Protein AF-A0A9E6ERD6-F1 (afdb_monomer_lite)

Foldseek 3Di:
DPPPQPLLVQLVCCCPVVVDQSVVSNVVSVVVSVVVVVVVVVVCVVVVVDPCVPVVVVVVVVVVVVVVVVVVVVVDDSVVVVVVSVVSVVVVVVVVVVVVVPD

Structure (mmCIF, N/CA/C/O backbone):
data_AF-A0A9E6ERD6-F1
#
_entry.id   AF-A0A9E6ERD6-F1
#
loop_
_atom_site.group_PDB
_atom_site.id
_atom_site.type_symbol
_atom_site.label_atom_id
_atom_site.label_alt_id
_atom_site.label_comp_id
_atom_site.label_asym_id
_atom_site.label_entity_id
_atom_site.label_seq_id
_atom_site.pdbx_PDB_ins_code
_atom_site.Cartn_x
_atom_site.Cartn_y
_atom_site.Cartn_z
_atom_site.occupancy
_atom_site.B_iso_or_equiv
_atom_site.auth_seq_id
_atom_site.auth_comp_id
_atom_site.auth_asym_id
_atom_site.auth_atom_id
_atom_site.pdbx_PDB_model_num
ATOM 1 N N . MET A 1 1 ? -5.724 -8.792 -17.850 1.00 39.31 1 MET A 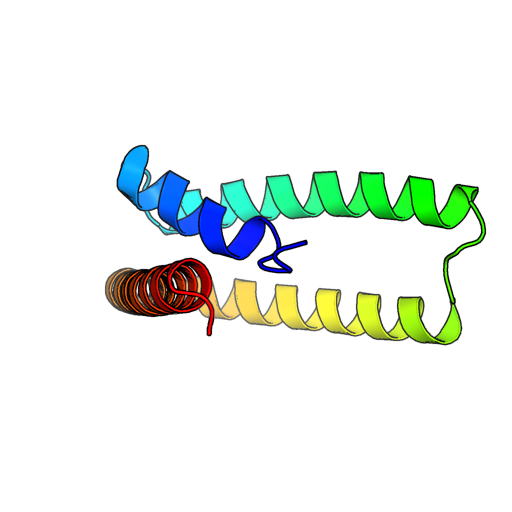N 1
ATOM 2 C CA . MET A 1 1 ? -5.350 -9.133 -16.458 1.00 39.31 1 MET A CA 1
ATOM 3 C C . MET A 1 1 ? -6.011 -8.114 -15.550 1.00 39.31 1 MET A C 1
ATOM 5 O O . MET A 1 1 ? -5.833 -6.923 -15.783 1.00 39.31 1 MET A O 1
ATOM 9 N N . PHE A 1 2 ? -6.855 -8.533 -14.608 1.00 36.06 2 PHE A N 1
ATOM 10 C CA . PHE A 1 2 ? -7.440 -7.600 -13.646 1.00 36.06 2 PHE A CA 1
ATOM 11 C C . PHE A 1 2 ? -6.293 -7.012 -12.821 1.00 36.06 2 PHE A C 1
ATOM 13 O O . PHE A 1 2 ? -5.783 -7.665 -11.922 1.00 36.06 2 PHE A O 1
ATOM 20 N N . GLY A 1 3 ? -5.870 -5.789 -13.150 1.00 41.66 3 GLY A N 1
ATOM 21 C CA . GLY A 1 3 ? -4.893 -4.995 -12.398 1.00 41.66 3 GLY A CA 1
ATOM 22 C C . GLY A 1 3 ? -5.404 -4.563 -11.020 1.00 41.66 3 GLY A C 1
ATOM 23 O O . GLY A 1 3 ? -5.067 -3.488 -10.542 1.00 41.66 3 GLY A O 1
ATOM 24 N N . MET A 1 4 ? -6.247 -5.377 -10.384 1.00 47.16 4 MET A N 1
ATOM 25 C CA . MET A 1 4 ? -6.425 -5.343 -8.945 1.00 47.16 4 MET A CA 1
ATOM 26 C C . MET A 1 4 ? -5.221 -6.087 -8.384 1.00 47.16 4 MET A C 1
ATOM 28 O O . MET A 1 4 ? -5.233 -7.311 -8.286 1.00 47.16 4 MET A O 1
ATOM 32 N N . GLY A 1 5 ? -4.138 -5.351 -8.113 1.00 54.72 5 GLY A N 1
ATOM 33 C CA . GLY A 1 5 ? -2.975 -5.912 -7.434 1.00 54.72 5 GLY A CA 1
ATOM 34 C C . GLY A 1 5 ? -3.444 -6.738 -6.238 1.00 54.72 5 GLY A C 1
ATOM 35 O O . GLY A 1 5 ? -4.340 -6.307 -5.510 1.00 54.72 5 GLY A O 1
ATOM 36 N N . ALA A 1 6 ? -2.873 -7.932 -6.069 1.00 55.00 6 ALA A N 1
ATOM 37 C CA . ALA A 1 6 ? -3.319 -8.936 -5.102 1.00 55.00 6 ALA A CA 1
ATOM 38 C C . ALA A 1 6 ? -3.574 -8.372 -3.687 1.00 55.00 6 ALA A C 1
ATOM 40 O O . ALA A 1 6 ? -4.420 -8.897 -2.967 1.00 55.00 6 ALA A O 1
ATOM 41 N N . GLY A 1 7 ? -2.914 -7.266 -3.315 1.00 57.03 7 GLY A N 1
ATOM 42 C CA . GLY A 1 7 ? -3.111 -6.527 -2.064 1.00 57.03 7 GLY A CA 1
ATOM 43 C C . GLY A 1 7 ? -4.524 -5.974 -1.819 1.00 57.03 7 GLY A C 1
ATOM 44 O O . GLY A 1 7 ? -4.964 -5.936 -0.675 1.00 57.03 7 GLY A O 1
ATOM 45 N 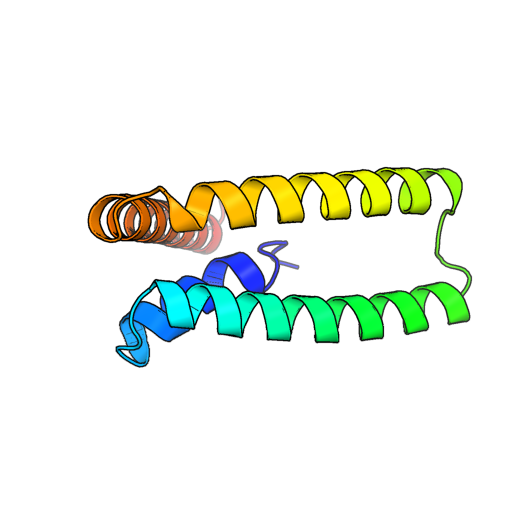N . GLY A 1 8 ? -5.265 -5.580 -2.863 1.00 59.62 8 GLY A N 1
ATOM 46 C CA . GLY A 1 8 ? -6.596 -4.975 -2.702 1.00 59.62 8 GLY A CA 1
ATOM 47 C C . GLY A 1 8 ? -7.670 -5.960 -2.229 1.00 59.62 8 GLY A C 1
ATOM 48 O O . GLY A 1 8 ? -8.580 -5.576 -1.501 1.00 59.62 8 GLY A O 1
ATOM 49 N N . ALA A 1 9 ? -7.545 -7.235 -2.607 1.00 64.38 9 ALA A N 1
ATOM 50 C CA . ALA A 1 9 ? -8.491 -8.291 -2.245 1.00 64.38 9 ALA A CA 1
ATOM 51 C C . ALA A 1 9 ? -8.015 -9.151 -1.060 1.00 64.38 9 ALA A C 1
ATOM 53 O O . ALA A 1 9 ? -8.839 -9.696 -0.333 1.00 64.38 9 ALA A O 1
ATOM 54 N N . THR A 1 10 ? -6.705 -9.256 -0.818 1.00 69.62 10 THR A N 1
ATOM 55 C CA . THR A 1 10 ? -6.163 -10.088 0.276 1.00 69.62 10 THR A CA 1
ATOM 56 C C . THR A 1 10 ? -6.503 -9.546 1.661 1.00 69.62 10 THR A C 1
ATOM 58 O O . THR A 1 10 ? -6.892 -10.326 2.525 1.00 69.62 10 THR A O 1
ATOM 61 N N . VAL A 1 11 ? -6.463 -8.226 1.867 1.00 69.62 11 VAL A N 1
ATOM 62 C CA . VAL A 1 11 ? -6.838 -7.609 3.155 1.00 69.62 11 VAL A CA 1
ATOM 63 C C . VAL A 1 11 ? -8.301 -7.908 3.531 1.00 69.62 11 VAL A C 1
ATOM 65 O O . VAL A 1 11 ? -8.544 -8.394 4.639 1.00 69.62 11 VAL A O 1
ATOM 68 N N . PRO A 1 12 ? -9.281 -7.692 2.629 1.00 67.12 12 PRO A N 1
ATOM 69 C CA . PRO A 1 12 ? -10.641 -8.193 2.778 1.00 67.12 12 PRO A CA 1
ATOM 70 C C . PRO A 1 12 ? -10.759 -9.662 3.130 1.00 67.12 12 PRO A C 1
ATOM 72 O O . PRO A 1 12 ? -11.475 -10.004 4.060 1.00 67.12 12 PRO A O 1
ATOM 75 N N . VAL A 1 13 ? -10.077 -10.524 2.378 1.00 71.44 13 VAL A N 1
ATOM 76 C CA . VAL A 1 13 ? -10.194 -11.975 2.502 1.00 71.44 13 VAL A CA 1
ATOM 77 C C . VAL A 1 13 ? -9.701 -12.411 3.877 1.00 71.44 13 VAL A C 1
ATOM 79 O O . VAL A 1 13 ? -10.414 -13.102 4.595 1.00 71.44 13 VAL A O 1
ATOM 82 N N . VAL A 1 14 ? -8.539 -11.927 4.313 1.00 69.00 14 VAL A N 1
ATOM 83 C CA . VAL A 1 14 ? -7.970 -12.307 5.613 1.00 69.00 14 VAL A CA 1
ATOM 84 C C . VAL A 1 14 ? -8.801 -11.756 6.784 1.00 69.00 14 VAL A C 1
ATOM 86 O O . VAL A 1 14 ? -8.965 -12.435 7.793 1.00 69.00 14 VAL A O 1
ATOM 89 N N . ASN A 1 15 ? -9.398 -10.568 6.662 1.00 71.31 15 ASN A N 1
ATOM 90 C CA . ASN A 1 15 ? -10.260 -10.036 7.725 1.00 71.31 15 ASN A CA 1
ATOM 91 C C . ASN A 1 15 ? -11.673 -10.655 7.732 1.00 71.31 15 ASN A C 1
ATOM 93 O O . ASN A 1 15 ? -12.211 -10.931 8.800 1.00 71.31 15 ASN A O 1
ATOM 97 N N . LEU A 1 16 ? -12.296 -10.838 6.563 1.00 63.44 16 LEU A N 1
ATOM 98 C CA . LEU A 1 16 ? -13.703 -11.238 6.441 1.00 63.44 16 LEU A CA 1
ATOM 99 C C . LEU A 1 16 ? -13.886 -12.764 6.448 1.00 63.44 16 LEU A C 1
ATOM 101 O O . LEU A 1 16 ? -14.846 -13.240 7.044 1.00 63.44 16 LEU A O 1
ATOM 105 N N . LEU A 1 17 ? -12.981 -13.523 5.812 1.00 66.56 17 LEU A N 1
ATOM 106 C CA . LEU A 1 17 ? -13.051 -14.993 5.758 1.00 66.56 17 LEU A CA 1
ATOM 107 C C . LEU A 1 17 ? -12.316 -15.661 6.924 1.00 66.56 17 LEU A C 1
ATOM 109 O O . LEU A 1 17 ? -12.810 -16.654 7.443 1.00 66.56 17 LEU A O 1
ATOM 113 N N . MET A 1 18 ? -11.156 -15.140 7.346 1.00 68.19 18 MET A N 1
ATOM 114 C CA . MET A 1 18 ? -10.363 -15.757 8.427 1.00 68.19 18 MET A CA 1
ATOM 115 C C . MET A 1 18 ? -10.624 -15.154 9.818 1.00 68.19 18 MET A C 1
ATOM 117 O O . MET A 1 18 ? -10.055 -15.623 10.798 1.00 68.19 18 MET A O 1
ATOM 121 N N . GLY A 1 19 ? -11.466 -14.118 9.934 1.00 65.44 19 GLY A N 1
ATOM 122 C CA . GLY A 1 19 ? -11.840 -13.510 11.221 1.00 65.44 19 GLY A CA 1
ATOM 123 C C . GLY A 1 19 ? -10.699 -12.798 11.963 1.00 65.44 19 GLY A C 1
ATOM 124 O O . GLY A 1 19 ? -10.850 -12.438 13.131 1.00 65.44 19 GLY A O 1
ATOM 125 N N . VAL A 1 20 ? -9.556 -12.588 11.304 1.00 70.31 20 VAL A N 1
ATOM 126 C CA . VAL A 1 20 ? -8.369 -11.955 11.891 1.00 70.31 20 VAL A CA 1
ATOM 127 C C . VAL A 1 20 ? -8.644 -10.462 12.112 1.00 70.31 20 VAL A C 1
ATOM 129 O O . VAL A 1 20 ? -9.186 -9.809 11.216 1.00 70.31 20 VAL A O 1
ATOM 132 N N . PRO A 1 21 ? -8.256 -9.874 13.264 1.00 70.56 21 PRO A N 1
ATOM 133 C CA . PRO A 1 21 ? -8.385 -8.438 13.480 1.00 70.56 21 PRO A CA 1
ATOM 134 C C . PRO A 1 21 ? -7.694 -7.659 12.357 1.00 70.56 21 PRO A C 1
ATOM 136 O O . PRO A 1 21 ? -6.589 -7.992 11.931 1.00 70.56 21 PRO A O 1
ATOM 139 N N . LEU A 1 22 ? -8.344 -6.586 11.903 1.00 67.06 22 LEU A N 1
ATOM 140 C CA . LEU A 1 22 ? -7.970 -5.819 10.711 1.00 67.06 22 LEU A CA 1
ATOM 141 C C . LEU A 1 22 ? -6.484 -5.410 10.684 1.00 67.06 22 LEU A C 1
ATOM 143 O O . LEU A 1 22 ? -5.845 -5.462 9.638 1.00 67.06 22 LEU A O 1
ATOM 147 N N . ASN A 1 23 ? -5.921 -5.064 11.845 1.00 66.69 23 ASN A N 1
ATOM 148 C CA . ASN A 1 23 ? -4.510 -4.696 11.987 1.00 66.69 23 ASN A CA 1
ATOM 149 C C . ASN A 1 23 ? -3.567 -5.846 11.581 1.00 66.69 23 ASN A C 1
ATOM 151 O O . ASN A 1 23 ? -2.568 -5.613 10.904 1.00 66.69 23 ASN A O 1
ATOM 155 N N . GLY A 1 24 ? -3.909 -7.087 11.944 1.00 70.25 24 GLY A N 1
ATOM 156 C CA . GLY A 1 24 ? -3.168 -8.286 11.548 1.00 70.25 24 GLY A CA 1
ATOM 157 C C . GLY A 1 24 ? -3.365 -8.620 10.071 1.00 70.25 24 GLY A C 1
ATOM 158 O O . GLY A 1 24 ? -2.396 -8.887 9.370 1.00 70.25 24 GLY A O 1
ATOM 159 N N . ALA A 1 25 ? -4.594 -8.507 9.561 1.00 72.00 25 ALA A N 1
ATOM 160 C CA . ALA A 1 25 ? -4.897 -8.774 8.153 1.00 72.00 25 ALA A CA 1
ATOM 161 C C . ALA A 1 25 ? -4.134 -7.846 7.185 1.00 72.00 25 ALA A C 1
ATOM 163 O O . ALA A 1 25 ? -3.644 -8.297 6.143 1.00 72.00 25 ALA A O 1
ATOM 164 N N . VAL A 1 26 ? -3.991 -6.560 7.537 1.00 72.38 26 VAL A N 1
ATOM 165 C CA . VAL A 1 26 ? -3.203 -5.595 6.753 1.00 72.38 26 VAL A CA 1
ATOM 166 C C . VAL A 1 26 ? -1.712 -5.931 6.800 1.00 72.38 26 VAL A C 1
ATOM 168 O O . VAL A 1 26 ? -1.060 -5.937 5.755 1.00 72.38 26 VAL A O 1
ATOM 171 N N . ALA A 1 27 ? -1.180 -6.265 7.979 1.00 74.75 27 ALA A N 1
ATOM 172 C CA . ALA A 1 27 ? 0.226 -6.633 8.133 1.00 74.75 27 ALA A CA 1
ATOM 173 C C . ALA A 1 27 ? 0.581 -7.898 7.331 1.00 74.75 27 ALA A C 1
ATOM 175 O O . ALA A 1 27 ? 1.546 -7.895 6.565 1.00 74.75 27 ALA A O 1
ATOM 176 N N . THR A 1 28 ? -0.233 -8.953 7.438 1.00 79.88 28 THR A N 1
ATOM 177 C CA . THR A 1 28 ? -0.024 -10.212 6.707 1.00 79.88 28 THR A CA 1
ATOM 178 C C . THR A 1 28 ? -0.096 -10.005 5.193 1.00 79.88 28 THR A C 1
ATOM 180 O O . THR A 1 28 ? 0.761 -10.498 4.462 1.00 79.88 28 THR A O 1
ATOM 183 N N . SER A 1 29 ? -1.064 -9.225 4.702 1.00 76.00 29 SER A N 1
ATOM 184 C CA . SER A 1 29 ? -1.201 -8.958 3.261 1.00 76.00 29 SER A CA 1
ATOM 185 C C . SER A 1 29 ? -0.050 -8.107 2.712 1.00 76.00 29 SER A C 1
ATOM 187 O O . SER A 1 29 ? 0.421 -8.349 1.600 1.00 76.00 29 SER A O 1
ATOM 189 N N . GLY A 1 30 ? 0.441 -7.139 3.496 1.00 78.50 30 GLY A N 1
ATOM 190 C CA . GLY A 1 30 ? 1.609 -6.331 3.138 1.00 78.50 30 GLY A CA 1
ATOM 191 C C . GLY A 1 30 ? 2.886 -7.164 3.000 1.00 78.50 30 GLY A C 1
ATOM 192 O O . GLY A 1 30 ? 3.682 -6.919 2.095 1.00 78.50 30 GLY A O 1
ATOM 193 N N . LEU A 1 31 ? 3.044 -8.191 3.840 1.00 81.31 31 LEU A N 1
ATOM 194 C CA . LEU A 1 31 ? 4.173 -9.122 3.777 1.00 81.31 31 LEU A CA 1
ATOM 195 C C . LEU A 1 31 ? 4.105 -10.027 2.537 1.00 81.31 31 LEU A C 1
ATOM 197 O O . LEU A 1 31 ? 5.103 -10.223 1.849 1.00 81.31 31 LEU A O 1
ATOM 201 N N . VAL A 1 32 ? 2.921 -10.533 2.189 1.00 81.69 32 VAL A N 1
ATOM 202 C CA . VAL A 1 32 ? 2.741 -11.310 0.948 1.00 81.69 32 VAL A CA 1
ATOM 203 C C . VAL A 1 32 ? 3.027 -10.447 -0.285 1.00 81.69 32 VAL A C 1
ATOM 205 O O . VAL A 1 32 ? 3.669 -10.903 -1.234 1.00 81.69 32 VAL A O 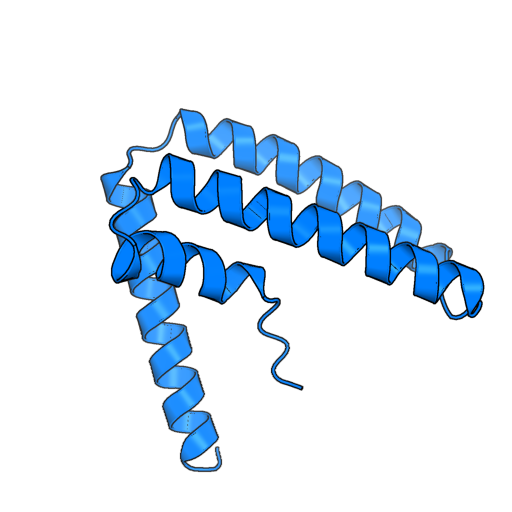1
ATOM 208 N N . LEU A 1 33 ? 2.588 -9.184 -0.270 1.00 81.75 33 LEU A N 1
ATOM 209 C CA . LEU A 1 33 ? 2.825 -8.252 -1.369 1.00 81.75 33 LEU A CA 1
ATOM 210 C C . LEU A 1 33 ? 4.312 -7.916 -1.532 1.00 81.75 33 LEU A C 1
ATOM 212 O O . LEU A 1 33 ? 4.786 -7.845 -2.666 1.00 81.75 33 LEU A O 1
ATOM 216 N N . SER A 1 34 ? 5.052 -7.733 -0.435 1.00 81.94 34 SER A N 1
ATOM 217 C CA . SER A 1 34 ? 6.483 -7.424 -0.499 1.00 81.94 34 SER A CA 1
ATOM 218 C C . SER A 1 34 ? 7.303 -8.600 -1.033 1.00 81.94 34 SER A C 1
ATOM 220 O O . SER A 1 34 ? 8.157 -8.391 -1.895 1.00 81.94 34 SER A O 1
ATOM 222 N N . ILE A 1 35 ? 6.997 -9.833 -0.614 1.00 84.88 35 ILE A N 1
ATOM 223 C CA . ILE A 1 35 ? 7.666 -11.044 -1.118 1.00 84.88 35 ILE A CA 1
ATOM 224 C C . ILE A 1 35 ? 7.397 -11.234 -2.616 1.00 84.88 35 ILE A C 1
ATOM 226 O O . ILE A 1 35 ? 8.338 -11.394 -3.396 1.00 84.88 35 ILE A O 1
ATOM 230 N N . ASN A 1 36 ? 6.133 -11.158 -3.045 1.00 83.88 36 ASN A N 1
ATOM 231 C CA . ASN A 1 36 ? 5.793 -11.282 -4.467 1.00 83.88 36 ASN A CA 1
ATOM 232 C C . ASN A 1 36 ? 6.387 -10.144 -5.305 1.00 83.88 36 ASN A C 1
ATOM 234 O O . ASN A 1 36 ? 6.849 -10.378 -6.422 1.00 83.88 36 ASN A O 1
ATOM 238 N N . GLY A 1 37 ? 6.401 -8.921 -4.770 1.00 81.44 37 GLY A N 1
ATOM 239 C CA . GLY A 1 37 ? 7.016 -7.767 -5.419 1.00 81.44 37 GLY A CA 1
ATOM 240 C C . GLY A 1 37 ? 8.518 -7.953 -5.628 1.00 81.44 37 GLY A C 1
ATOM 241 O O . GLY A 1 37 ? 9.012 -7.686 -6.720 1.00 81.44 37 GLY A O 1
ATOM 242 N N . ALA A 1 38 ? 9.232 -8.472 -4.624 1.00 82.88 38 ALA A N 1
ATOM 243 C CA . ALA A 1 38 ? 10.661 -8.766 -4.720 1.00 82.88 38 ALA A CA 1
ATOM 244 C C . ALA A 1 38 ? 10.958 -9.873 -5.747 1.00 82.88 38 ALA A C 1
ATOM 246 O O . ALA A 1 38 ? 11.866 -9.725 -6.566 1.00 82.88 38 ALA A O 1
ATOM 247 N N . ALA A 1 39 ? 10.158 -10.943 -5.759 1.00 84.44 39 ALA A N 1
ATOM 248 C CA . ALA A 1 39 ? 10.288 -12.021 -6.739 1.00 84.44 39 ALA A CA 1
ATOM 249 C C . ALA A 1 39 ? 10.051 -11.521 -8.175 1.00 84.44 39 ALA A C 1
ATOM 251 O O . ALA A 1 39 ? 10.834 -11.816 -9.080 1.00 84.44 39 ALA A O 1
ATOM 252 N N . ALA A 1 40 ? 9.008 -10.710 -8.384 1.00 80.94 40 ALA A N 1
ATOM 253 C CA . ALA A 1 40 ? 8.742 -10.090 -9.677 1.00 80.94 40 ALA A CA 1
ATOM 254 C C . ALA A 1 40 ? 9.883 -9.148 -10.090 1.00 80.94 40 ALA A C 1
ATOM 256 O O . ALA A 1 40 ? 10.369 -9.242 -11.216 1.00 80.94 40 ALA A O 1
ATOM 257 N N . ALA A 1 41 ? 10.351 -8.286 -9.180 1.00 82.25 41 ALA A N 1
ATOM 258 C CA . ALA A 1 41 ? 11.456 -7.368 -9.441 1.00 82.25 41 ALA A CA 1
ATOM 259 C C . ALA A 1 41 ? 12.713 -8.117 -9.900 1.00 82.25 41 ALA A C 1
ATOM 261 O O . ALA A 1 41 ? 13.297 -7.743 -10.913 1.00 82.25 41 ALA A O 1
ATOM 262 N N . TRP A 1 42 ? 13.075 -9.218 -9.235 1.00 80.88 42 TRP A N 1
ATOM 263 C CA . TRP A 1 42 ? 14.216 -10.046 -9.633 1.00 80.88 42 TRP A CA 1
ATOM 264 C C . TRP A 1 42 ? 14.093 -10.565 -11.071 1.00 80.88 42 TRP A C 1
ATOM 266 O O . TRP A 1 42 ? 15.020 -10.429 -11.870 1.00 80.88 42 TRP A O 1
ATOM 276 N N . ILE A 1 43 ? 12.925 -11.105 -11.433 1.00 82.56 43 ILE A N 1
ATOM 277 C CA . ILE A 1 43 ? 12.670 -11.638 -12.779 1.00 82.56 43 ILE A CA 1
ATOM 278 C C . ILE A 1 43 ? 12.740 -10.525 -13.835 1.00 82.56 43 ILE A C 1
ATOM 280 O O . ILE A 1 43 ? 13.312 -10.734 -14.906 1.00 82.56 43 ILE A O 1
ATOM 284 N N . TYR A 1 44 ? 12.187 -9.341 -13.552 1.00 80.06 44 TYR A N 1
ATOM 285 C CA . TYR A 1 44 ? 12.228 -8.209 -14.484 1.00 80.06 44 TYR A CA 1
ATOM 286 C C . TYR A 1 44 ? 13.634 -7.618 -14.645 1.00 80.06 44 TYR A C 1
ATOM 288 O O . TYR A 1 44 ? 13.988 -7.230 -15.760 1.00 80.06 44 TYR A O 1
ATOM 296 N N . ILE A 1 45 ? 14.444 -7.604 -13.579 1.00 82.25 45 ILE A N 1
ATOM 297 C CA . ILE A 1 45 ? 15.868 -7.237 -13.645 1.00 82.25 45 ILE A CA 1
ATOM 298 C C . ILE A 1 45 ? 16.613 -8.235 -14.538 1.00 82.25 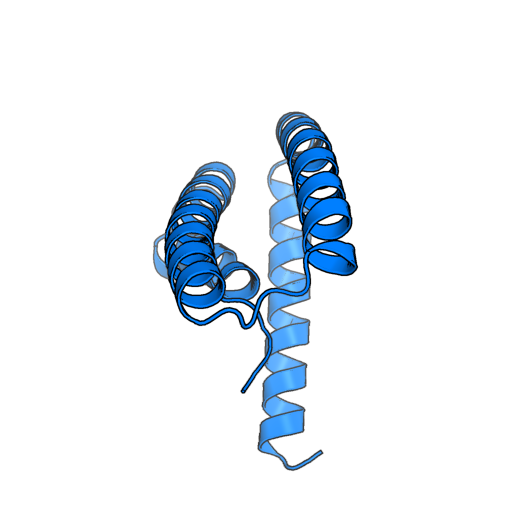45 ILE A C 1
ATOM 300 O O . ILE A 1 45 ? 17.318 -7.824 -15.457 1.00 82.25 45 ILE A O 1
ATOM 304 N N . TYR A 1 4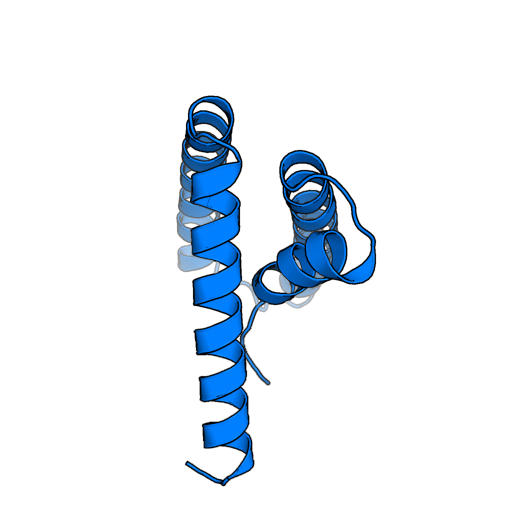6 ? 16.408 -9.540 -14.326 1.00 80.25 46 TYR A N 1
ATOM 305 C CA . TYR A 1 46 ? 17.105 -10.587 -15.080 1.00 80.25 46 TYR A CA 1
ATOM 306 C C . TYR A 1 46 ? 16.723 -10.609 -16.568 1.00 80.25 46 TYR A C 1
ATOM 308 O O . TYR A 1 46 ? 17.551 -10.900 -17.426 1.00 80.25 46 TYR A O 1
ATOM 316 N N . LYS A 1 47 ? 15.472 -10.267 -16.895 1.00 80.19 47 LYS A N 1
ATOM 317 C CA . LYS A 1 47 ? 14.990 -10.167 -18.281 1.00 80.19 47 LYS A CA 1
ATOM 318 C C . LYS A 1 47 ? 15.355 -8.853 -18.986 1.00 80.19 47 LYS A C 1
ATOM 320 O O . LYS A 1 47 ? 14.976 -8.685 -20.140 1.00 80.19 47 LYS A O 1
ATOM 325 N N . GLY A 1 48 ? 16.024 -7.907 -18.316 1.00 74.56 48 GLY A N 1
ATOM 326 C CA . GLY A 1 48 ? 16.361 -6.592 -18.884 1.00 74.56 48 GLY A CA 1
ATOM 327 C C . GLY A 1 48 ? 15.148 -5.709 -19.214 1.00 74.56 48 GLY A C 1
ATOM 328 O O . GLY A 1 48 ? 15.292 -4.664 -19.839 1.00 74.56 48 GLY A O 1
ATOM 329 N N . ALA A 1 49 ? 13.944 -6.100 -18.785 1.00 74.06 49 ALA A N 1
ATOM 330 C CA . ALA A 1 49 ? 12.679 -5.428 -19.090 1.00 74.06 49 ALA A CA 1
ATOM 331 C C . ALA A 1 49 ? 12.324 -4.338 -18.060 1.00 74.06 49 ALA A C 1
ATOM 333 O O . ALA A 1 49 ? 11.156 -3.990 -17.881 1.00 74.06 49 ALA A O 1
ATOM 334 N N . LEU A 1 50 ? 13.325 -3.821 -17.346 1.00 73.81 50 LEU A N 1
ATOM 335 C CA . LEU A 1 50 ? 13.154 -2.844 -16.281 1.00 73.81 50 LEU A CA 1
ATOM 336 C C . LEU A 1 50 ? 13.698 -1.497 -16.753 1.00 73.81 50 LEU A C 1
ATOM 338 O O . LEU A 1 50 ? 14.903 -1.340 -16.897 1.00 73.81 50 LEU A O 1
ATOM 342 N N . LEU A 1 51 ? 12.808 -0.532 -17.000 1.00 77.06 51 LEU A N 1
ATOM 343 C CA . LEU A 1 51 ? 13.165 0.846 -17.351 1.00 77.06 51 LEU A CA 1
ATOM 344 C C . LEU A 1 51 ? 13.621 1.584 -16.079 1.00 77.06 51 LEU A C 1
ATOM 346 O O . LEU A 1 51 ? 12.763 2.022 -15.302 1.00 77.06 51 LEU A O 1
ATOM 350 N N . PRO A 1 52 ? 14.937 1.756 -15.831 1.00 73.75 52 PRO A N 1
ATOM 351 C CA . PRO A 1 52 ? 15.434 2.241 -14.540 1.00 73.75 52 PRO A CA 1
ATOM 352 C C . PRO A 1 52 ? 14.981 3.678 -14.262 1.00 73.75 52 PRO A C 1
ATOM 354 O O . PRO A 1 52 ? 14.704 4.036 -13.121 1.00 73.75 52 PRO A O 1
ATOM 357 N N . LEU A 1 53 ? 14.815 4.467 -15.329 1.00 80.19 53 LEU A N 1
ATOM 358 C CA . LEU A 1 53 ? 14.353 5.852 -15.285 1.00 80.19 53 LEU A CA 1
ATOM 359 C C . LEU A 1 53 ? 12.970 6.007 -14.628 1.00 80.19 53 LEU A C 1
ATOM 361 O O . LEU A 1 53 ? 12.705 7.026 -14.002 1.00 80.19 53 LEU A O 1
ATOM 365 N N . ILE A 1 54 ? 12.101 4.997 -14.742 1.00 81.75 54 ILE A N 1
ATOM 366 C CA . ILE A 1 54 ? 10.754 4.995 -14.146 1.00 81.75 54 ILE A CA 1
ATOM 367 C C . ILE A 1 54 ? 10.741 4.169 -12.854 1.00 81.75 54 ILE A C 1
ATOM 369 O O . ILE A 1 54 ? 10.092 4.542 -11.878 1.00 81.75 54 ILE A O 1
ATOM 373 N N . ALA A 1 55 ? 11.479 3.057 -12.824 1.00 81.69 55 ALA A N 1
ATOM 374 C CA . ALA A 1 55 ? 11.492 2.148 -11.684 1.00 81.69 55 ALA A CA 1
ATOM 375 C C . ALA A 1 55 ? 12.053 2.806 -10.413 1.00 81.69 55 ALA A C 1
ATOM 377 O O . ALA A 1 55 ? 11.482 2.641 -9.339 1.00 81.69 55 ALA A O 1
ATOM 378 N N . VAL A 1 56 ? 13.130 3.588 -10.530 1.00 83.81 56 VAL A N 1
ATOM 379 C CA . VAL A 1 56 ? 13.769 4.266 -9.389 1.00 83.81 56 VAL A CA 1
ATOM 380 C C . VAL A 1 56 ? 12.820 5.264 -8.701 1.00 83.81 56 VAL A C 1
ATOM 382 O O . VAL A 1 56 ? 12.593 5.113 -7.496 1.00 83.81 56 VAL A O 1
ATOM 385 N N . PRO A 1 57 ? 12.204 6.240 -9.406 1.00 87.38 57 PRO A N 1
ATOM 386 C CA . PRO A 1 57 ? 11.257 7.156 -8.770 1.00 87.38 57 PRO A CA 1
ATOM 387 C C . PRO A 1 57 ? 9.987 6.447 -8.281 1.00 87.38 57 PRO A C 1
ATOM 389 O O . PRO A 1 57 ? 9.455 6.817 -7.234 1.00 87.38 57 PRO A O 1
ATOM 392 N N . ALA A 1 58 ? 9.527 5.396 -8.970 1.00 84.38 58 ALA A N 1
ATOM 393 C CA . ALA A 1 58 ? 8.387 4.604 -8.512 1.00 84.38 58 ALA A CA 1
ATOM 394 C C . ALA A 1 58 ? 8.676 3.905 -7.173 1.00 84.38 58 ALA A C 1
ATOM 396 O O . ALA A 1 58 ? 7.875 4.002 -6.243 1.00 84.38 58 ALA A O 1
ATOM 397 N N . VAL A 1 59 ? 9.835 3.251 -7.037 1.00 83.75 59 VAL A N 1
ATOM 398 C CA . VAL A 1 59 ? 10.244 2.594 -5.785 1.00 83.75 59 VAL A CA 1
ATOM 399 C C . VAL A 1 59 ? 10.408 3.618 -4.662 1.00 83.75 59 VAL A C 1
ATOM 401 O O . VAL A 1 59 ? 9.905 3.391 -3.561 1.00 83.75 59 VAL A O 1
ATOM 404 N N . ALA A 1 60 ? 11.025 4.769 -4.938 1.00 86.44 60 ALA A N 1
ATOM 405 C CA . ALA A 1 60 ? 11.158 5.845 -3.956 1.00 86.44 60 ALA A CA 1
ATOM 406 C C . ALA A 1 60 ? 9.787 6.344 -3.457 1.00 86.44 60 ALA A C 1
ATOM 408 O O . ALA A 1 60 ? 9.572 6.479 -2.249 1.00 86.44 60 ALA A O 1
ATOM 409 N N . GLY A 1 61 ? 8.831 6.541 -4.372 1.00 86.69 61 GLY A N 1
ATOM 410 C CA . GLY A 1 61 ? 7.457 6.917 -4.034 1.00 86.69 61 GLY A CA 1
ATOM 411 C C . GLY A 1 61 ? 6.741 5.861 -3.187 1.00 86.69 61 GLY A C 1
ATOM 412 O O . GLY A 1 61 ? 6.102 6.203 -2.190 1.00 86.69 61 GLY A O 1
ATOM 413 N N . ILE A 1 62 ? 6.899 4.575 -3.521 1.00 85.56 62 ILE A N 1
ATOM 414 C CA . ILE A 1 62 ? 6.315 3.459 -2.755 1.00 85.56 62 ILE A CA 1
ATOM 415 C C . ILE A 1 62 ? 6.894 3.408 -1.335 1.00 85.56 62 ILE A C 1
ATOM 417 O O . ILE A 1 62 ? 6.140 3.253 -0.373 1.00 85.56 62 ILE A O 1
ATOM 421 N N . MET A 1 63 ? 8.211 3.576 -1.177 1.00 85.06 63 MET A N 1
ATOM 422 C CA . MET A 1 63 ? 8.858 3.567 0.141 1.00 85.06 63 MET A CA 1
ATOM 423 C C . MET A 1 63 ? 8.360 4.710 1.033 1.00 85.06 63 MET A C 1
ATOM 425 O O . MET A 1 63 ? 8.045 4.483 2.204 1.00 85.06 63 MET A O 1
ATOM 429 N N . LEU A 1 64 ? 8.248 5.925 0.486 1.00 87.50 64 LEU A N 1
ATOM 430 C CA . LEU A 1 64 ? 7.726 7.081 1.222 1.00 87.50 64 LEU A CA 1
ATOM 431 C C . LEU A 1 64 ? 6.246 6.901 1.579 1.00 87.50 64 LEU A C 1
ATOM 433 O O . LEU A 1 64 ? 5.867 7.067 2.741 1.00 87.50 64 LEU A O 1
ATOM 437 N N . GLY A 1 65 ? 5.425 6.485 0.612 1.00 83.19 65 GLY A N 1
ATOM 438 C CA . GLY A 1 65 ? 4.001 6.232 0.824 1.00 83.19 65 GLY A CA 1
ATOM 439 C C . GLY A 1 65 ? 3.743 5.145 1.870 1.00 83.19 65 GLY A C 1
ATOM 440 O O . GLY A 1 65 ? 2.898 5.325 2.746 1.00 83.19 65 GLY A O 1
ATOM 441 N N . SER A 1 66 ? 4.515 4.052 1.848 1.00 80.50 66 SER A N 1
ATOM 442 C CA . SER A 1 66 ? 4.374 2.955 2.814 1.00 80.50 66 SER A CA 1
ATOM 443 C C . SER A 1 66 ? 4.727 3.380 4.239 1.00 80.50 66 SER A C 1
ATOM 445 O O . SER A 1 66 ? 4.062 2.939 5.177 1.00 80.50 66 SER A O 1
ATOM 447 N N . LYS A 1 67 ? 5.746 4.231 4.429 1.00 82.12 67 LYS A N 1
ATOM 448 C CA . LYS A 1 67 ? 6.103 4.742 5.763 1.00 82.12 67 LYS A CA 1
ATOM 449 C C . LYS A 1 67 ? 5.020 5.658 6.327 1.00 82.12 67 LYS A C 1
ATOM 451 O O . LYS A 1 67 ? 4.636 5.504 7.484 1.00 82.12 67 LYS A O 1
ATOM 456 N N . ILE A 1 68 ? 4.505 6.572 5.504 1.00 83.25 68 ILE A N 1
ATOM 457 C CA . ILE A 1 68 ? 3.430 7.491 5.904 1.00 83.25 68 ILE A CA 1
ATOM 458 C C . ILE A 1 68 ? 2.148 6.703 6.206 1.00 83.25 68 ILE A C 1
ATOM 460 O O . ILE A 1 68 ? 1.525 6.919 7.244 1.00 83.25 68 ILE A O 1
ATOM 464 N N . GLY A 1 69 ? 1.791 5.741 5.350 1.00 76.25 69 GLY A N 1
ATOM 465 C CA . GLY A 1 69 ? 0.620 4.884 5.537 1.00 76.25 69 GLY A CA 1
ATOM 466 C C . GLY A 1 69 ? 0.692 4.037 6.810 1.00 76.25 69 GLY A C 1
ATOM 467 O O . GLY A 1 69 ? -0.284 3.978 7.557 1.00 76.25 69 GLY A O 1
ATOM 468 N N . ALA A 1 70 ? 1.854 3.446 7.110 1.00 75.00 70 ALA A N 1
ATOM 469 C CA . ALA A 1 70 ? 2.065 2.687 8.344 1.00 75.00 70 ALA A CA 1
ATOM 470 C C . ALA A 1 70 ? 1.933 3.565 9.601 1.00 75.00 70 ALA A C 1
ATOM 472 O O . ALA A 1 70 ? 1.334 3.139 10.588 1.00 75.00 70 ALA A O 1
ATOM 473 N N . GLY A 1 71 ? 2.436 4.805 9.555 1.00 75.12 71 GLY A N 1
ATOM 474 C CA . GLY A 1 71 ? 2.291 5.771 10.648 1.00 75.12 71 GLY A CA 1
ATOM 475 C C . GLY A 1 71 ? 0.860 6.289 10.832 1.00 75.12 71 GLY A C 1
ATOM 476 O O . GLY A 1 71 ? 0.454 6.601 11.948 1.00 75.12 71 GLY A O 1
ATOM 477 N N . LEU A 1 72 ? 0.070 6.358 9.758 1.00 74.31 72 LEU A N 1
ATOM 478 C CA . LEU A 1 72 ? -1.349 6.704 9.848 1.00 74.31 72 LEU A CA 1
ATOM 479 C C . LEU A 1 72 ? -2.161 5.558 10.461 1.00 74.31 72 LEU A C 1
ATOM 481 O O . LEU A 1 72 ? -3.038 5.798 11.289 1.00 74.31 72 LEU A O 1
ATOM 485 N N . LEU A 1 73 ? -1.842 4.312 10.101 1.00 66.44 73 LEU A N 1
ATOM 486 C CA . LEU A 1 73 ? -2.555 3.131 10.588 1.00 66.44 73 LEU A CA 1
ATOM 487 C C . LEU A 1 73 ? -2.505 2.973 12.113 1.00 66.44 73 LEU A C 1
ATOM 489 O O . LEU A 1 73 ? -3.468 2.483 12.693 1.00 66.44 73 LEU A O 1
ATOM 493 N N . THR A 1 74 ? -1.427 3.406 12.770 1.00 68.19 74 THR A N 1
ATOM 494 C CA . THR A 1 74 ? -1.304 3.337 14.237 1.00 68.19 74 THR A CA 1
ATOM 495 C C . THR A 1 74 ? -2.140 4.385 14.972 1.00 68.19 74 THR A C 1
ATOM 497 O O . THR A 1 74 ? -2.460 4.184 16.142 1.00 68.19 74 THR A O 1
ATOM 500 N N . LYS A 1 75 ? -2.530 5.484 14.310 1.00 69.31 75 LYS A N 1
ATOM 501 C CA . LYS A 1 75 ? -3.392 6.533 14.889 1.00 69.31 75 LYS A CA 1
ATOM 502 C C . LYS A 1 75 ? -4.877 6.373 14.557 1.00 69.31 75 LYS A C 1
ATOM 504 O O . LYS A 1 75 ? -5.710 6.993 15.216 1.00 69.31 75 LYS A O 1
ATOM 509 N N . VAL A 1 76 ? -5.231 5.595 13.536 1.00 66.25 76 VAL A N 1
ATOM 510 C CA . VAL A 1 76 ? -6.620 5.479 13.071 1.00 66.25 76 VAL A CA 1
ATOM 511 C C . VAL A 1 76 ? -7.370 4.383 13.833 1.00 66.25 76 VAL A C 1
ATOM 513 O O . VAL A 1 76 ? -6.895 3.264 14.003 1.00 66.25 76 VAL A O 1
ATOM 516 N N . ASN A 1 77 ? -8.593 4.696 14.263 1.00 65.62 77 ASN A N 1
ATOM 517 C CA . ASN A 1 77 ? -9.478 3.759 14.950 1.00 65.62 77 ASN A CA 1
ATOM 518 C C . ASN A 1 77 ? -9.897 2.601 14.017 1.00 65.62 77 ASN A C 1
ATOM 520 O O . ASN A 1 77 ? -10.361 2.827 12.894 1.00 65.62 77 ASN A O 1
ATOM 524 N N . THR A 1 78 ? -9.792 1.358 14.500 1.00 64.69 78 THR A N 1
ATOM 525 C CA . THR A 1 78 ? -10.066 0.116 13.751 1.00 64.69 78 THR A CA 1
ATOM 526 C C . THR A 1 78 ? -11.462 0.089 13.110 1.00 64.69 78 THR A C 1
ATOM 528 O O . THR A 1 78 ? -11.639 -0.520 12.053 1.00 64.69 78 THR A O 1
ATOM 531 N N . ARG A 1 79 ? -12.454 0.787 13.691 1.00 68.31 79 ARG A N 1
ATOM 532 C CA . ARG A 1 79 ? -13.803 0.924 13.100 1.00 68.31 79 ARG A CA 1
ATOM 533 C C . ARG A 1 79 ? -13.799 1.671 11.762 1.00 68.31 79 ARG A C 1
ATOM 535 O O . ARG A 1 79 ? -14.460 1.220 10.830 1.00 68.31 79 ARG A O 1
ATOM 542 N N . SER A 1 80 ? -13.048 2.765 11.645 1.00 63.84 80 SER A N 1
ATOM 543 C CA . SER A 1 80 ? -13.015 3.580 10.422 1.00 63.84 80 SER A CA 1
ATOM 544 C C . SER A 1 80 ? -12.306 2.852 9.283 1.00 63.84 80 SER A C 1
ATOM 546 O O . SER A 1 80 ? -12.795 2.845 8.156 1.00 63.84 80 SER A O 1
ATOM 548 N N . VAL A 1 81 ? -11.198 2.163 9.582 1.00 68.00 81 VAL A N 1
ATOM 549 C CA . VAL A 1 81 ? -10.471 1.374 8.573 1.00 68.00 81 VAL A CA 1
ATOM 550 C C . VAL A 1 81 ? -11.331 0.212 8.071 1.00 68.00 81 VAL A C 1
ATOM 552 O O . VAL A 1 81 ? -11.388 -0.035 6.868 1.00 68.00 81 VAL A O 1
ATOM 555 N N . ARG A 1 82 ? -12.076 -0.459 8.963 1.00 66.75 82 ARG A N 1
ATOM 556 C CA . ARG A 1 82 ? -13.019 -1.517 8.574 1.00 66.75 82 ARG A CA 1
ATOM 557 C C . ARG A 1 82 ? -14.090 -0.989 7.615 1.00 66.75 82 ARG A C 1
ATOM 559 O O . ARG A 1 82 ? -14.371 -1.651 6.621 1.00 66.75 82 ARG A O 1
ATOM 566 N N . LEU A 1 83 ? -14.659 0.189 7.887 1.00 68.50 83 LEU A N 1
ATOM 567 C CA . LEU A 1 83 ? -15.684 0.788 7.028 1.00 68.50 83 LEU A CA 1
ATOM 568 C C . LEU A 1 83 ? -15.130 1.109 5.630 1.00 68.50 83 LEU A C 1
ATOM 570 O O . LEU A 1 83 ? -15.765 0.783 4.635 1.00 68.50 83 LEU A O 1
ATOM 574 N N . ILE A 1 84 ? -13.914 1.657 5.548 1.00 69.44 84 ILE A N 1
ATOM 575 C CA . ILE A 1 84 ? -13.239 1.952 4.272 1.00 69.44 84 ILE A CA 1
ATOM 576 C C . ILE A 1 84 ? -12.996 0.670 3.463 1.00 69.44 84 ILE A C 1
ATOM 578 O O . ILE A 1 84 ? -13.280 0.639 2.266 1.00 69.44 84 ILE A O 1
ATOM 582 N N . VAL A 1 85 ? -12.517 -0.400 4.107 1.00 66.69 85 VAL A N 1
ATOM 583 C CA . VAL A 1 85 ? -12.265 -1.690 3.440 1.00 66.69 85 VAL A CA 1
ATOM 584 C C . VAL A 1 85 ? -13.567 -2.318 2.932 1.00 66.69 85 VAL A C 1
ATOM 586 O O . VAL A 1 85 ? -13.603 -2.802 1.801 1.00 66.69 85 VAL A O 1
ATOM 589 N N . ILE A 1 86 ? -14.646 -2.274 3.721 1.00 70.69 86 ILE A N 1
ATOM 590 C CA . ILE A 1 86 ? -15.971 -2.766 3.304 1.00 70.69 86 ILE A CA 1
ATOM 591 C C . ILE A 1 86 ? -16.496 -1.968 2.105 1.00 70.69 86 ILE A C 1
ATOM 593 O O . ILE A 1 86 ? -16.956 -2.562 1.131 1.00 70.69 86 ILE A O 1
ATOM 597 N N . THR A 1 87 ? -16.379 -0.639 2.130 1.00 72.62 87 THR A N 1
ATOM 598 C CA . THR A 1 87 ? -16.796 0.213 1.007 1.00 72.62 87 THR A CA 1
ATOM 599 C C . THR A 1 87 ? -15.964 -0.062 -0.249 1.00 72.62 87 THR A C 1
ATOM 601 O O . THR A 1 87 ? -16.521 -0.171 -1.341 1.00 72.62 87 THR A O 1
ATOM 604 N N . MET A 1 88 ? -14.644 -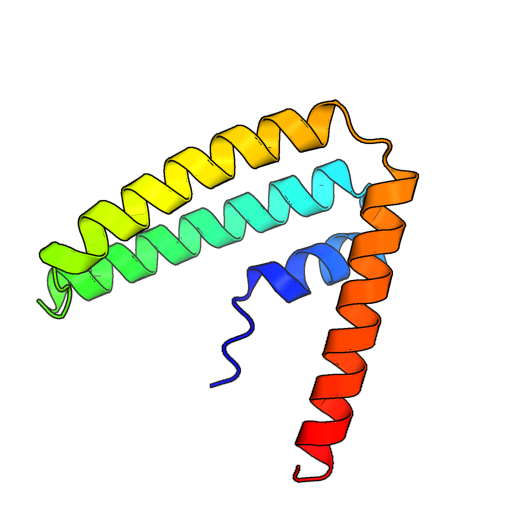0.248 -0.117 1.00 69.31 88 MET A N 1
ATOM 605 C CA . MET A 1 88 ? -13.779 -0.628 -1.242 1.00 69.31 88 MET A CA 1
ATOM 606 C C . MET A 1 88 ? -14.149 -1.994 -1.825 1.00 69.31 88 MET A C 1
ATOM 608 O O . MET A 1 88 ? -14.171 -2.142 -3.045 1.00 69.31 88 MET A O 1
ATOM 612 N N . LEU A 1 89 ? -14.467 -2.978 -0.982 1.00 70.44 89 LEU A N 1
ATOM 613 C CA . LEU A 1 89 ? -14.934 -4.298 -1.417 1.00 70.44 89 LEU A CA 1
ATOM 614 C C . LEU A 1 89 ? -16.255 -4.235 -2.162 1.00 70.44 89 LEU A C 1
ATOM 616 O O . LEU A 1 89 ? -16.390 -4.875 -3.200 1.00 70.44 89 LEU A O 1
ATOM 620 N N . LEU A 1 90 ? -17.215 -3.469 -1.644 1.00 75.06 90 LEU A N 1
ATOM 621 C CA . LEU A 1 90 ? -18.501 -3.270 -2.303 1.00 75.06 90 LEU A CA 1
ATOM 622 C C . LEU A 1 90 ? -18.310 -2.639 -3.680 1.00 75.06 90 LEU A C 1
ATOM 624 O O . LEU A 1 90 ? -18.852 -3.143 -4.658 1.00 75.06 90 LEU A O 1
ATOM 628 N N . LEU A 1 91 ? -17.474 -1.603 -3.782 1.00 72.06 91 LEU A N 1
ATOM 629 C CA . LEU A 1 91 ? -17.144 -0.976 -5.063 1.00 72.06 91 LEU A CA 1
ATOM 630 C C . LEU A 1 91 ? -16.414 -1.935 -6.010 1.00 72.06 91 LEU A C 1
ATOM 632 O O . LEU A 1 91 ? -16.733 -1.982 -7.196 1.00 72.06 91 LEU A O 1
ATOM 636 N N . ALA A 1 92 ? -15.456 -2.721 -5.515 1.00 69.19 92 ALA A N 1
ATOM 637 C CA . ALA A 1 92 ? -14.724 -3.696 -6.323 1.00 69.19 92 ALA A CA 1
ATOM 638 C C . ALA A 1 92 ? -15.619 -4.853 -6.797 1.00 69.19 92 ALA A C 1
ATOM 640 O O . ALA A 1 92 ? -15.499 -5.294 -7.944 1.00 69.19 92 ALA A O 1
ATOM 641 N N . GLY A 1 93 ? -16.530 -5.316 -5.941 1.00 68.56 93 GLY A N 1
ATOM 642 C CA . GLY A 1 93 ? -17.541 -6.319 -6.259 1.00 68.56 93 GLY A CA 1
ATOM 643 C C . GLY A 1 93 ? -18.532 -5.799 -7.292 1.00 68.56 93 GLY A C 1
ATOM 644 O O . GLY A 1 93 ? -18.742 -6.452 -8.310 1.00 68.56 93 GLY A O 1
ATOM 645 N N . PHE A 1 94 ? -19.046 -4.581 -7.102 1.00 77.31 94 PHE A N 1
ATOM 646 C CA . PHE A 1 94 ? -19.940 -3.927 -8.058 1.00 77.31 94 PHE A CA 1
ATOM 647 C C . PHE A 1 94 ? -19.255 -3.709 -9.413 1.00 77.31 94 PHE A C 1
ATOM 649 O O . PHE A 1 94 ? -19.817 -4.032 -10.457 1.00 77.31 94 PHE A O 1
ATOM 656 N N . ARG A 1 95 ? -17.992 -3.261 -9.409 1.00 71.06 95 ARG A N 1
ATOM 657 C CA . ARG A 1 95 ? -17.180 -3.115 -10.625 1.00 71.06 95 ARG A CA 1
ATOM 658 C C . ARG A 1 95 ? -16.913 -4.456 -11.311 1.00 71.06 95 ARG A C 1
ATOM 660 O O . ARG A 1 95 ? -16.892 -4.508 -12.534 1.00 71.06 95 ARG A O 1
ATOM 667 N N . SER A 1 96 ? -16.695 -5.530 -10.553 1.00 68.88 96 SER A N 1
ATOM 668 C CA . SER A 1 96 ? -16.501 -6.872 -11.120 1.00 68.88 96 SER A CA 1
ATOM 669 C C . SER A 1 96 ? -17.795 -7.440 -11.699 1.00 68.88 96 SER A C 1
ATOM 671 O O . SER A 1 96 ? -17.742 -8.109 -12.724 1.00 68.88 96 SER A O 1
ATOM 673 N N . LEU A 1 97 ? -18.945 -7.129 -11.096 1.00 76.69 97 LEU A N 1
ATOM 674 C CA . LEU A 1 97 ? -20.273 -7.452 -11.622 1.00 76.69 97 LEU A CA 1
ATOM 675 C C . LEU A 1 97 ? -20.554 -6.723 -12.939 1.00 76.69 97 LEU A C 1
ATOM 677 O O . LEU A 1 97 ? -20.920 -7.370 -13.913 1.00 76.69 97 LEU A O 1
ATOM 681 N N . LEU A 1 98 ? -20.308 -5.411 -12.994 1.00 71.56 98 LEU A N 1
ATOM 682 C CA . LEU A 1 98 ? -20.418 -4.611 -14.223 1.00 71.56 98 LEU A CA 1
ATOM 683 C C . LEU A 1 98 ? -19.546 -5.183 -15.344 1.00 71.56 98 LEU A C 1
ATOM 685 O O . LEU A 1 98 ? -20.034 -5.464 -16.437 1.00 71.56 98 LEU A O 1
ATOM 689 N N . LYS A 1 99 ? -18.289 -5.494 -15.013 1.00 65.50 99 LYS A N 1
ATOM 690 C CA . LYS A 1 99 ? -17.341 -6.071 -15.966 1.00 65.50 99 LYS A CA 1
ATOM 691 C C . LYS A 1 99 ? -17.693 -7.503 -16.374 1.00 65.50 99 LYS A C 1
ATOM 693 O O . LYS A 1 99 ? -17.377 -7.915 -17.485 1.00 65.50 99 LYS A O 1
ATOM 698 N N . GLY A 1 100 ? -18.351 -8.254 -15.490 1.00 67.50 100 GLY A N 1
ATOM 699 C CA . GLY A 1 100 ? -18.920 -9.572 -15.776 1.00 67.50 100 GLY A CA 1
ATOM 700 C C . GLY A 1 100 ? -20.139 -9.512 -16.700 1.00 67.50 100 GLY A C 1
ATOM 701 O O . GLY A 1 100 ? -20.346 -10.434 -17.480 1.00 67.50 100 GLY A O 1
ATOM 702 N N . PHE A 1 101 ? -20.891 -8.409 -16.672 1.00 73.12 101 PHE A N 1
ATOM 703 C CA . PHE A 1 101 ? -21.997 -8.129 -17.593 1.00 73.12 101 PHE A CA 1
ATOM 704 C C . PHE A 1 101 ? -21.560 -7.471 -18.916 1.00 73.12 101 PHE A C 1
ATOM 706 O O . PHE A 1 101 ? -22.407 -7.165 -19.750 1.00 73.12 101 PHE A O 1
ATOM 713 N N . GLY A 1 102 ? -20.253 -7.319 -19.157 1.00 59.62 102 GLY A N 1
ATOM 714 C CA . GLY A 1 102 ? -19.721 -6.913 -20.461 1.00 59.62 102 GLY A CA 1
ATOM 715 C C . GLY A 1 102 ? -19.592 -5.404 -20.692 1.00 59.62 102 GLY A C 1
ATOM 716 O O . GLY A 1 102 ? -19.487 -4.997 -21.849 1.00 59.62 102 GLY A O 1
ATOM 717 N N . ILE A 1 103 ? -19.563 -4.588 -19.628 1.00 51.22 103 ILE A N 1
ATOM 718 C CA . ILE A 1 103 ? -19.235 -3.145 -19.662 1.00 51.22 103 ILE A CA 1
ATOM 719 C C . ILE A 1 103 ? -18.071 -2.869 -18.702 1.00 51.22 103 ILE A C 1
ATOM 721 O O . ILE A 1 103 ? -17.054 -2.284 -19.138 1.00 51.22 103 ILE A O 1
#

Sequence (103 aa):
MFGMGAGGATVPVVNLLMGVPLNGAVATSGLVLSINGAAAAWIYIYKGALLPLIAVPAVAGIMLGSKIGAGLLTKVNTRSVRLIVITMLLLAGFRSLLKGFGI

Secondary structure (DSSP, 8-state):
-----THHHHHHHHHHTS---HHHHHHHHHHHHHHHHHHHHHHHHHTT---HHHHHHHHHHHHHHHHHHHHHHTTS-HHHHHHHHHHHHHHHHHHHHHHHTT-

Radius of gyration: 16.08 Å; chains: 1; bounding box: 39×23×35 Å

pLDDT: mean 72.51, std 10.13, range [36.06, 87.5]